Protein AF-A0AAW2MMK0-F1 (afdb_monomer_lite)

Secondary structure (DSSP, 8-state):
---------------------TTS-S-PPPB-SS-HHHHHHHHHHHHHHTT-GGGGTSPPPP--TT---HHHHHHHHHHHHHHHHHHHHHHHTB-HHHHHHHTT-SSGGG-

Structure (mmCIF, N/CA/C/O backbone):
data_AF-A0AAW2MMK0-F1
#
_entry.id   AF-A0AAW2MMK0-F1
#
loop_
_atom_site.group_PDB
_atom_site.id
_atom_site.type_symbol
_atom_site.label_atom_id
_atom_site.label_alt_id
_atom_site.label_comp_id
_atom_site.label_asym_id
_atom_site.label_entity_id
_atom_site.label_seq_id
_atom_site.pdbx_PDB_ins_code
_atom_site.Cartn_x
_atom_site.Cartn_y
_atom_site.Cartn_z
_atom_site.occupancy
_atom_site.B_iso_or_equiv
_atom_site.auth_seq_id
_atom_site.auth_comp_id
_atom_site.auth_asym_id
_atom_site.auth_atom_id
_atom_site.pdbx_PDB_model_num
ATOM 1 N N . MET A 1 1 ? 49.233 22.237 41.581 1.00 35.53 1 MET A N 1
ATOM 2 C CA . MET A 1 1 ? 48.626 20.978 41.103 1.00 35.53 1 MET A CA 1
ATOM 3 C C . MET A 1 1 ? 47.158 21.281 40.838 1.00 35.53 1 MET A C 1
ATOM 5 O O . MET A 1 1 ? 46.382 21.329 41.780 1.00 35.53 1 MET A O 1
ATOM 9 N N . ALA A 1 2 ? 46.830 21.690 39.610 1.00 35.91 2 ALA A N 1
ATOM 10 C CA . ALA A 1 2 ? 45.477 22.093 39.231 1.00 35.91 2 ALA A CA 1
ATOM 11 C C . ALA A 1 2 ? 44.716 20.850 38.758 1.00 35.91 2 ALA A C 1
ATOM 13 O O . ALA A 1 2 ? 45.190 20.136 37.880 1.00 35.91 2 ALA A O 1
ATOM 14 N N . THR A 1 3 ? 43.590 20.562 39.399 1.00 37.41 3 THR A N 1
ATOM 15 C CA . THR A 1 3 ? 42.707 19.438 39.087 1.00 37.41 3 THR A CA 1
ATOM 16 C C . THR A 1 3 ? 41.906 19.741 37.820 1.00 37.41 3 THR A C 1
ATOM 18 O O . THR A 1 3 ? 41.146 20.708 37.789 1.00 37.41 3 THR A O 1
ATOM 21 N N . GLU A 1 4 ? 42.082 18.920 36.787 1.00 38.28 4 GLU A N 1
ATOM 22 C CA . GLU A 1 4 ? 41.311 18.938 35.540 1.00 38.28 4 GLU A CA 1
ATOM 23 C C . GLU A 1 4 ? 39.874 18.467 35.823 1.00 38.28 4 GLU A C 1
ATOM 25 O O . GLU A 1 4 ? 39.638 17.311 36.174 1.00 38.28 4 GLU A O 1
ATOM 30 N N . SER A 1 5 ? 38.904 19.379 35.730 1.00 39.81 5 SER A N 1
ATOM 31 C CA . SER A 1 5 ? 37.480 19.055 35.843 1.00 39.81 5 SER A CA 1
ATOM 32 C C . SER A 1 5 ? 36.970 18.573 34.488 1.00 39.81 5 SER A C 1
ATOM 34 O O . SER A 1 5 ? 36.881 19.352 33.540 1.00 39.81 5 SER A O 1
ATOM 36 N N . ALA A 1 6 ? 36.630 17.288 34.398 1.00 45.81 6 ALA A N 1
ATOM 37 C CA . ALA A 1 6 ? 36.028 16.679 33.220 1.00 45.81 6 ALA A CA 1
ATOM 38 C C . ALA A 1 6 ? 34.663 17.322 32.905 1.00 45.81 6 ALA A C 1
ATOM 40 O O . ALA A 1 6 ? 33.734 17.253 33.707 1.00 45.81 6 ALA A O 1
ATOM 41 N N . ASN A 1 7 ? 34.536 17.934 31.726 1.00 47.97 7 ASN A N 1
ATOM 42 C CA . ASN A 1 7 ? 33.258 18.402 31.189 1.00 47.97 7 ASN A CA 1
ATOM 43 C C . ASN A 1 7 ? 32.450 17.204 30.659 1.00 47.97 7 ASN A C 1
ATOM 45 O O . ASN A 1 7 ? 32.922 16.537 29.734 1.00 47.97 7 ASN A O 1
ATOM 49 N N . PRO A 1 8 ? 31.229 16.928 31.153 1.00 51.19 8 PRO A N 1
ATOM 50 C CA . PRO A 1 8 ? 30.355 15.968 30.501 1.00 51.19 8 PRO A CA 1
ATOM 51 C C . PRO A 1 8 ? 29.721 16.641 29.279 1.00 51.19 8 PRO A C 1
ATOM 53 O O . PRO A 1 8 ? 28.943 17.587 29.402 1.00 51.19 8 PRO A O 1
ATOM 56 N N . VAL A 1 9 ? 30.054 16.166 28.077 1.00 51.78 9 VAL A N 1
ATOM 57 C CA . VAL A 1 9 ? 29.310 16.535 26.867 1.00 51.78 9 VAL A CA 1
ATOM 58 C C . VAL A 1 9 ? 27.936 15.878 26.968 1.00 51.78 9 VAL A C 1
ATOM 60 O O . VAL A 1 9 ? 27.764 14.703 26.654 1.00 51.78 9 VAL A O 1
ATOM 63 N N . THR A 1 10 ? 26.955 16.632 27.455 1.00 44.59 10 THR A N 1
ATOM 64 C CA . THR A 1 10 ? 25.543 16.256 27.417 1.00 44.59 10 THR A CA 1
ATOM 65 C C . THR A 1 10 ? 25.150 16.017 25.962 1.00 44.59 10 THR A C 1
ATOM 67 O O . THR A 1 10 ? 25.119 16.947 25.157 1.00 44.59 10 THR A O 1
ATOM 70 N N . MET A 1 11 ? 24.871 14.762 25.608 1.00 49.91 11 MET A N 1
ATOM 71 C CA . MET A 1 11 ? 24.381 14.394 24.283 1.00 49.91 11 MET A CA 1
ATOM 72 C C . MET A 1 11 ? 22.930 14.875 24.166 1.00 49.91 11 MET A C 1
ATOM 74 O O . MET A 1 11 ? 21.989 14.192 24.565 1.00 49.91 11 MET A O 1
ATOM 78 N N . VAL A 1 12 ? 22.745 16.104 23.686 1.00 50.22 12 VAL A N 1
ATOM 79 C CA . VAL A 1 12 ? 21.416 16.653 23.416 1.00 50.22 12 VAL A CA 1
ATOM 80 C C . VAL A 1 12 ? 20.853 15.892 22.222 1.00 50.22 12 VAL A C 1
ATOM 82 O O . VAL A 1 12 ? 21.344 16.031 21.102 1.00 50.22 12 VAL A O 1
ATOM 85 N N . PHE A 1 13 ? 19.839 15.058 22.455 1.00 52.81 13 PHE A N 1
ATOM 86 C CA . PHE A 1 13 ? 19.111 14.383 21.387 1.00 52.81 13 PHE A CA 1
ATOM 87 C C . PHE A 1 13 ? 18.276 15.436 20.649 1.00 52.81 13 PHE A C 1
ATOM 89 O O . PHE A 1 13 ? 17.132 15.713 21.003 1.00 52.81 13 PHE A O 1
ATOM 96 N N . GLN A 1 14 ? 18.879 16.103 19.665 1.00 44.00 14 GLN A N 1
ATOM 97 C CA . GLN A 1 14 ? 18.143 17.000 18.785 1.00 44.00 14 GLN A CA 1
ATOM 98 C C . GLN A 1 14 ? 17.215 16.155 17.904 1.00 44.00 14 GLN A C 1
ATOM 100 O O . GLN A 1 14 ? 17.707 15.292 17.168 1.00 44.00 14 GLN A O 1
ATOM 105 N N . PRO A 1 15 ? 15.888 16.376 17.937 1.00 48.25 15 PRO A N 1
ATOM 106 C CA . PRO A 1 15 ? 15.002 15.750 16.975 1.00 48.25 15 PRO A CA 1
ATOM 107 C C . PRO A 1 15 ? 15.416 16.235 15.586 1.00 48.25 15 PRO A C 1
ATOM 109 O O . PRO A 1 15 ? 15.440 17.434 15.302 1.00 48.25 15 PRO A O 1
ATOM 112 N N . ARG A 1 16 ? 15.802 15.292 14.723 1.00 54.28 16 ARG A N 1
ATOM 113 C CA . ARG A 1 16 ? 16.132 15.582 13.331 1.00 54.28 16 ARG A CA 1
ATOM 114 C C . ARG A 1 16 ? 14.862 16.113 12.674 1.00 54.28 16 ARG A C 1
ATOM 116 O O . ARG A 1 16 ? 13.937 15.349 12.417 1.00 54.28 16 ARG A O 1
ATOM 123 N N . VAL A 1 17 ? 14.811 17.418 12.424 1.00 53.94 17 VAL A N 1
ATOM 124 C CA . VAL A 1 17 ? 13.762 18.012 11.596 1.00 53.94 17 VAL A CA 1
ATOM 125 C C . VAL A 1 17 ? 13.898 17.375 10.216 1.00 53.94 17 VAL A C 1
ATOM 127 O O . VAL A 1 17 ? 14.911 17.561 9.539 1.00 53.94 17 VAL A O 1
ATOM 130 N N . ALA A 1 18 ? 12.920 16.553 9.833 1.00 58.94 18 ALA A N 1
ATOM 131 C CA . ALA A 1 18 ? 12.840 16.030 8.483 1.00 58.94 18 ALA A CA 1
ATOM 132 C C . ALA A 1 18 ? 12.649 17.231 7.553 1.00 58.94 18 ALA A C 1
ATOM 134 O O . ALA A 1 18 ? 11.619 17.904 7.596 1.00 58.94 18 ALA A O 1
ATOM 135 N N . GLN A 1 19 ? 13.670 17.542 6.755 1.00 54.25 19 GLN A N 1
ATOM 136 C CA . GLN A 1 19 ? 13.497 18.486 5.661 1.00 54.25 19 GLN A CA 1
ATOM 137 C C . GLN A 1 19 ? 12.398 17.942 4.740 1.00 54.25 19 GLN A C 1
ATOM 139 O O . GLN A 1 19 ? 12.362 16.726 4.515 1.00 54.25 19 GLN A O 1
ATOM 144 N N . PRO A 1 20 ? 11.512 18.791 4.193 1.00 46.81 20 PRO A N 1
ATOM 145 C CA . PRO A 1 20 ? 10.569 18.333 3.191 1.00 46.81 20 PRO A CA 1
ATOM 146 C C . PRO A 1 20 ? 11.374 17.756 2.028 1.00 46.81 20 PRO A C 1
ATOM 148 O O . PRO A 1 20 ? 12.133 18.476 1.377 1.00 46.81 20 PRO A O 1
ATOM 151 N N . ILE A 1 21 ? 11.211 16.461 1.755 1.00 54.19 21 ILE A N 1
ATOM 152 C CA . ILE A 1 21 ? 11.695 15.811 0.531 1.00 54.19 21 ILE A CA 1
ATOM 153 C C . ILE A 1 21 ? 10.797 16.301 -0.618 1.00 54.19 21 ILE A C 1
ATOM 155 O O . ILE A 1 21 ? 10.091 15.537 -1.262 1.00 54.19 21 ILE A O 1
ATOM 159 N N . ALA A 1 22 ? 10.753 17.610 -0.847 1.00 43.44 22 ALA A N 1
ATOM 160 C CA . ALA A 1 22 ? 9.875 18.233 -1.829 1.00 43.44 22 ALA A CA 1
ATOM 161 C C . ALA A 1 22 ? 10.365 18.018 -3.277 1.00 43.44 22 ALA A C 1
ATOM 163 O O . ALA A 1 22 ? 9.722 18.479 -4.209 1.00 43.44 22 ALA A O 1
ATOM 164 N N . ALA A 1 23 ? 11.483 17.304 -3.480 1.00 43.09 23 ALA A N 1
ATOM 165 C CA . ALA A 1 23 ? 12.111 17.090 -4.787 1.00 43.09 23 ALA A CA 1
ATOM 166 C C . ALA A 1 23 ? 12.384 15.610 -5.151 1.00 43.09 23 ALA A C 1
ATOM 168 O O . ALA A 1 23 ? 13.032 15.349 -6.159 1.00 43.09 23 ALA A O 1
ATOM 169 N N . LEU A 1 24 ? 11.871 14.635 -4.382 1.00 45.31 24 LEU A N 1
ATOM 170 C CA . LEU A 1 24 ? 11.723 13.234 -4.839 1.00 45.31 24 LEU A CA 1
ATOM 171 C C . LEU A 1 24 ? 10.245 12.920 -5.147 1.00 45.31 24 LEU A C 1
ATOM 173 O O . LEU A 1 24 ? 9.775 11.797 -4.980 1.00 45.31 24 LEU A O 1
ATOM 177 N N . GLY A 1 25 ? 9.477 13.937 -5.535 1.00 44.03 25 GLY A N 1
ATOM 178 C CA . GLY A 1 25 ? 8.209 13.726 -6.223 1.00 44.03 25 GLY A CA 1
ATOM 179 C C . GLY A 1 25 ? 8.508 13.270 -7.660 1.00 44.03 25 GLY A C 1
ATOM 180 O O . GLY A 1 25 ? 9.455 13.745 -8.270 1.00 44.03 25 GLY A O 1
ATOM 181 N N . GLU A 1 26 ? 7.798 12.340 -8.289 1.00 53.72 26 GLU A N 1
ATOM 182 C CA . GLU A 1 26 ? 6.430 11.890 -8.005 1.00 53.72 26 GLU A CA 1
ATOM 183 C C . GLU A 1 26 ? 6.145 10.467 -8.516 1.00 53.72 26 GLU A C 1
ATOM 185 O O . GLU A 1 26 ? 4.990 10.042 -8.575 1.00 53.72 26 GLU A O 1
ATOM 190 N N . ARG A 1 27 ? 7.153 9.695 -8.936 1.00 60.91 27 ARG A N 1
ATOM 191 C CA . ARG A 1 27 ? 6.878 8.362 -9.481 1.00 60.91 27 ARG A CA 1
ATOM 192 C C . ARG A 1 27 ? 8.076 7.441 -9.345 1.00 60.91 27 ARG A C 1
ATOM 194 O O . ARG A 1 27 ? 9.149 7.721 -9.875 1.00 60.91 27 ARG A O 1
ATOM 201 N N . THR A 1 28 ? 7.880 6.318 -8.659 1.00 68.00 28 THR A N 1
ATOM 202 C CA . THR A 1 28 ? 8.721 5.144 -8.885 1.00 68.00 28 THR A CA 1
ATOM 203 C C . THR A 1 28 ? 8.686 4.826 -10.383 1.00 68.00 28 THR A C 1
ATOM 205 O O . THR A 1 28 ? 7.673 5.039 -11.056 1.00 68.00 28 THR A O 1
ATOM 208 N N . GLU A 1 29 ? 9.821 4.392 -10.934 1.00 82.06 29 GLU A N 1
ATOM 209 C CA . GLU A 1 29 ? 9.897 3.950 -12.327 1.00 82.06 29 GLU A CA 1
ATOM 210 C C . GLU A 1 29 ? 8.769 2.950 -12.608 1.00 82.06 29 GLU A C 1
ATOM 212 O O . GLU A 1 29 ? 8.538 2.033 -11.815 1.00 82.06 29 GLU A O 1
ATOM 217 N N . LYS A 1 30 ? 8.046 3.153 -13.713 1.00 91.50 30 LYS A N 1
ATOM 218 C CA . LYS A 1 30 ? 6.941 2.275 -14.091 1.00 91.50 30 LYS A CA 1
ATOM 219 C C . LYS A 1 30 ? 7.482 0.876 -14.398 1.00 91.50 30 LYS A C 1
ATOM 221 O O . LYS A 1 30 ? 8.402 0.718 -15.194 1.00 91.50 30 LYS A O 1
ATOM 226 N N . PHE A 1 31 ? 6.895 -0.138 -13.779 1.00 94.06 31 PHE A N 1
ATOM 227 C CA . PHE A 1 31 ? 7.198 -1.538 -14.018 1.00 94.06 31 PHE A CA 1
ATOM 228 C C . PHE A 1 31 ? 6.395 -2.055 -15.198 1.00 94.06 31 PHE A C 1
ATOM 230 O O . PHE A 1 31 ? 5.166 -2.010 -15.195 1.00 94.06 31 PHE A O 1
ATOM 237 N N . PHE A 1 32 ? 7.102 -2.583 -16.192 1.00 93.62 32 PHE A N 1
ATOM 238 C CA . PHE A 1 32 ? 6.510 -3.153 -17.403 1.00 93.62 32 PHE A CA 1
ATOM 239 C C . PHE A 1 32 ? 6.619 -4.685 -17.459 1.00 93.62 32 PHE A C 1
ATOM 241 O O . PHE A 1 32 ? 6.344 -5.270 -18.500 1.00 93.62 32 PHE A O 1
ATOM 248 N N . GLY A 1 33 ? 7.013 -5.342 -16.361 1.00 91.00 33 GLY A N 1
ATOM 249 C CA . GLY A 1 33 ? 7.179 -6.801 -16.289 1.00 91.00 33 GLY A CA 1
ATOM 250 C C . GLY A 1 33 ? 8.632 -7.288 -16.314 1.00 91.00 33 GLY A C 1
ATOM 251 O O . GLY A 1 33 ? 8.887 -8.451 -16.022 1.00 91.00 33 GLY A O 1
ATOM 252 N N . ASN A 1 34 ? 9.593 -6.402 -16.588 1.00 92.00 34 ASN A N 1
ATOM 253 C CA . ASN A 1 34 ? 11.023 -6.724 -16.648 1.00 92.00 34 ASN A CA 1
ATOM 254 C C . ASN A 1 34 ? 11.775 -6.162 -15.434 1.00 92.00 34 ASN A C 1
ATOM 256 O O . ASN A 1 34 ? 11.341 -5.186 -14.828 1.00 92.00 34 ASN A O 1
ATOM 260 N N . ASP A 1 35 ? 12.917 -6.765 -15.088 1.00 92.19 35 ASP A N 1
ATOM 261 C CA . ASP A 1 35 ? 13.788 -6.314 -13.989 1.00 92.19 35 ASP A CA 1
ATOM 262 C C . ASP A 1 35 ? 13.101 -6.233 -12.613 1.00 92.19 35 ASP A C 1
ATOM 264 O O . ASP A 1 35 ? 13.422 -5.375 -11.785 1.00 92.19 35 ASP A O 1
ATOM 268 N N . PHE A 1 36 ? 12.187 -7.172 -12.331 1.00 91.75 36 PHE A N 1
ATOM 269 C CA . PHE A 1 36 ? 11.387 -7.200 -11.100 1.00 91.75 36 PHE A CA 1
ATOM 270 C C . PHE A 1 36 ? 12.219 -6.988 -9.832 1.00 91.75 36 PHE A C 1
ATOM 272 O O . PHE A 1 36 ? 11.863 -6.161 -9.002 1.00 91.75 36 PHE A O 1
ATOM 279 N N . LYS A 1 37 ? 13.372 -7.659 -9.699 1.00 94.44 37 LYS A N 1
ATOM 280 C CA . LYS A 1 37 ? 14.241 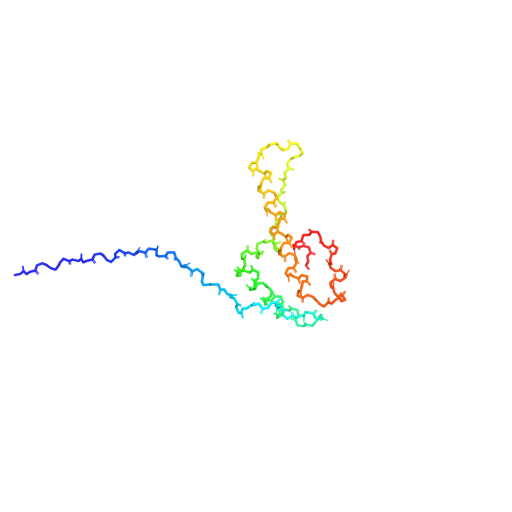-7.520 -8.518 1.00 94.44 37 LYS A CA 1
ATOM 281 C C . LYS A 1 37 ? 14.690 -6.073 -8.292 1.00 94.44 37 LYS A C 1
ATOM 283 O O . LYS A 1 37 ? 14.667 -5.596 -7.161 1.00 94.44 37 LYS A O 1
ATOM 288 N N . ARG A 1 38 ? 15.083 -5.371 -9.359 1.00 94.00 38 ARG A N 1
ATOM 289 C CA . ARG A 1 38 ? 15.527 -3.973 -9.284 1.00 94.00 38 ARG A CA 1
ATOM 290 C C . ARG A 1 38 ? 14.350 -3.052 -8.981 1.00 94.00 38 ARG A C 1
ATOM 292 O O . ARG A 1 38 ? 14.481 -2.174 -8.132 1.00 94.00 38 ARG A O 1
ATOM 299 N N . TRP A 1 39 ? 13.221 -3.247 -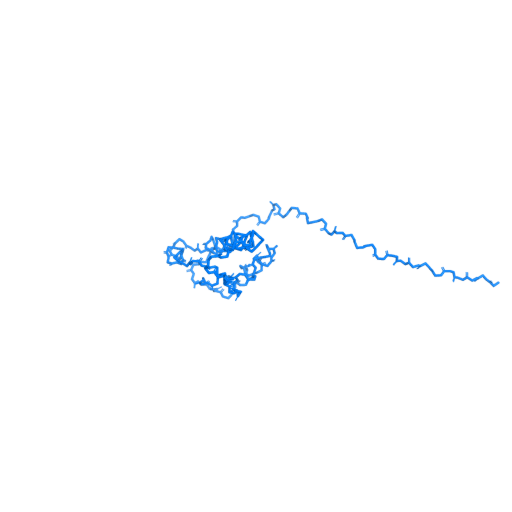9.659 1.00 94.31 39 TRP A N 1
ATOM 300 C CA . TRP A 1 39 ? 12.023 -2.447 -9.416 1.00 94.31 39 TRP A CA 1
ATOM 301 C C . TRP A 1 39 ? 11.506 -2.624 -7.984 1.00 94.31 39 TRP A C 1
ATOM 303 O O . TRP A 1 39 ? 11.338 -1.642 -7.264 1.00 94.31 39 TRP A O 1
ATOM 313 N N . HIS A 1 40 ? 11.372 -3.869 -7.530 1.00 93.12 40 HIS A N 1
ATOM 314 C CA . HIS A 1 40 ? 10.943 -4.215 -6.180 1.00 93.12 40 HIS A CA 1
ATOM 315 C C . HIS A 1 40 ? 11.852 -3.585 -5.116 1.00 93.12 40 HIS A C 1
ATOM 317 O O . HIS A 1 40 ? 11.355 -2.981 -4.173 1.00 93.12 40 HIS A O 1
ATOM 323 N N . GLN A 1 41 ? 13.179 -3.633 -5.287 1.00 94.56 41 GLN A N 1
ATOM 324 C CA . GLN A 1 41 ? 14.116 -2.971 -4.368 1.00 94.56 41 GLN A CA 1
ATOM 325 C C . GLN A 1 41 ? 13.908 -1.451 -4.295 1.00 94.56 41 GLN A C 1
ATOM 327 O O . GLN A 1 41 ? 13.942 -0.885 -3.203 1.00 94.56 41 GLN A O 1
ATOM 332 N N . LYS A 1 42 ? 13.669 -0.784 -5.434 1.00 93.06 42 LYS A N 1
ATOM 333 C CA . LYS A 1 42 ? 13.381 0.660 -5.466 1.00 93.06 42 LYS A CA 1
ATOM 334 C C . LYS A 1 42 ? 12.063 0.988 -4.760 1.00 93.06 42 LYS A C 1
ATOM 336 O O . LYS A 1 42 ? 12.019 1.935 -3.978 1.00 93.06 42 LYS A O 1
ATOM 341 N N . VAL A 1 43 ? 11.011 0.205 -5.010 1.00 93.56 43 VAL A N 1
ATOM 342 C CA . VAL A 1 43 ? 9.703 0.375 -4.357 1.00 93.56 43 VAL A CA 1
ATOM 343 C C . VAL A 1 43 ? 9.809 0.127 -2.854 1.00 93.56 43 VAL A C 1
ATOM 345 O O . VAL A 1 43 ? 9.339 0.951 -2.077 1.00 93.56 43 VAL A O 1
ATOM 348 N N . LEU A 1 44 ? 10.488 -0.939 -2.428 1.00 94.31 44 LEU A N 1
ATOM 349 C CA . LEU A 1 44 ? 10.700 -1.246 -1.013 1.00 94.31 44 LEU A CA 1
ATOM 350 C C . LEU A 1 44 ? 11.469 -0.131 -0.295 1.00 94.31 44 LEU A C 1
ATOM 352 O O . LEU A 1 44 ? 11.077 0.286 0.796 1.00 94.31 44 LEU A O 1
ATOM 356 N N . PHE A 1 45 ? 12.540 0.383 -0.907 1.00 93.31 45 PHE A N 1
ATOM 357 C CA . PHE A 1 45 ? 13.284 1.518 -0.363 1.00 93.31 45 PHE A CA 1
ATOM 358 C C . PHE A 1 45 ? 12.376 2.743 -0.204 1.00 93.31 45 PHE A C 1
ATOM 360 O O . PHE A 1 45 ? 12.322 3.335 0.872 1.00 93.31 45 PHE A O 1
ATOM 367 N N . TYR A 1 46 ? 11.597 3.073 -1.237 1.00 92.94 46 TYR A N 1
ATOM 368 C CA . TYR A 1 46 ? 10.659 4.191 -1.200 1.00 92.94 46 TYR A CA 1
ATOM 369 C C . TYR A 1 46 ? 9.599 4.030 -0.096 1.00 92.94 46 TYR A C 1
ATOM 371 O O . TYR A 1 46 ? 9.440 4.919 0.739 1.00 92.94 46 TYR A O 1
ATOM 379 N N . LEU A 1 47 ? 8.948 2.868 0.001 1.00 94.50 47 LEU A N 1
ATOM 380 C CA . LEU A 1 47 ? 7.974 2.577 1.060 1.00 94.50 47 LEU A CA 1
ATOM 381 C C . LEU A 1 47 ? 8.598 2.619 2.460 1.00 94.50 47 LEU A C 1
ATOM 383 O O . LEU A 1 47 ? 7.940 3.046 3.407 1.00 94.50 47 LEU A O 1
ATOM 387 N N . THR A 1 48 ? 9.867 2.229 2.600 1.00 94.94 48 THR A N 1
ATOM 388 C CA . THR A 1 48 ? 10.603 2.335 3.870 1.00 94.94 48 THR A CA 1
ATOM 389 C C . THR A 1 48 ? 10.778 3.797 4.279 1.00 94.94 48 THR A C 1
ATOM 391 O O . THR A 1 48 ? 10.514 4.134 5.430 1.00 94.94 48 THR A O 1
ATOM 394 N N . THR A 1 49 ? 11.134 4.690 3.344 1.00 94.31 49 THR A N 1
ATOM 395 C CA . THR A 1 49 ? 11.238 6.136 3.642 1.00 94.31 49 THR A CA 1
ATOM 396 C C . THR A 1 49 ? 9.904 6.765 4.052 1.00 94.31 49 THR A C 1
ATOM 398 O O . THR A 1 49 ? 9.893 7.754 4.779 1.00 94.31 49 THR A O 1
ATOM 401 N N . LEU A 1 50 ? 8.787 6.163 3.635 1.00 92.69 50 LEU A N 1
ATOM 402 C CA . LEU A 1 50 ? 7.428 6.578 3.981 1.00 92.69 50 LEU A CA 1
ATOM 403 C C . LEU A 1 50 ? 6.861 5.868 5.220 1.00 92.69 50 LEU A C 1
ATOM 405 O O . LEU A 1 50 ? 5.714 6.121 5.581 1.00 92.69 50 LEU A O 1
ATOM 409 N N . ASN A 1 51 ? 7.633 4.982 5.859 1.00 95.25 51 ASN A N 1
ATOM 410 C CA . ASN A 1 51 ? 7.194 4.134 6.972 1.00 95.25 51 ASN A CA 1
ATOM 411 C C . ASN A 1 51 ? 5.997 3.211 6.637 1.00 95.25 51 ASN A C 1
ATOM 413 O O . ASN A 1 51 ? 5.170 2.891 7.490 1.00 95.25 51 ASN A O 1
ATOM 417 N N . LEU A 1 52 ? 5.907 2.774 5.378 1.00 96.06 52 LEU A N 1
ATOM 418 C CA . LEU A 1 52 ? 4.833 1.922 4.855 1.00 96.06 52 LEU A CA 1
ATOM 419 C C . LEU A 1 52 ? 5.287 0.488 4.541 1.00 96.06 52 LEU A C 1
ATOM 421 O O . LEU A 1 52 ? 4.453 -0.369 4.265 1.00 96.06 52 LEU A O 1
ATOM 425 N N . ALA A 1 53 ? 6.590 0.193 4.607 1.00 95.94 53 ALA A N 1
ATOM 426 C CA . ALA A 1 53 ? 7.129 -1.125 4.247 1.00 95.94 53 ALA A CA 1
ATOM 427 C C . ALA A 1 53 ? 6.518 -2.286 5.054 1.00 95.94 53 ALA A C 1
ATOM 429 O O . ALA A 1 53 ? 6.380 -3.388 4.533 1.00 95.94 53 ALA A O 1
ATOM 430 N N . ARG A 1 54 ? 6.093 -2.035 6.298 1.00 95.56 54 ARG A N 1
ATOM 431 C CA . ARG A 1 54 ? 5.486 -3.049 7.171 1.00 95.56 54 ARG A CA 1
ATOM 432 C C . ARG A 1 54 ? 4.196 -3.661 6.611 1.00 95.56 54 ARG A C 1
ATOM 434 O O . ARG A 1 54 ? 3.944 -4.843 6.819 1.00 95.56 54 ARG A O 1
ATOM 441 N N . PHE A 1 55 ? 3.435 -2.903 5.819 1.00 96.06 55 PHE A N 1
ATOM 442 C CA . PHE A 1 55 ? 2.187 -3.367 5.198 1.00 96.06 55 PHE A CA 1
ATOM 443 C C . PHE A 1 55 ? 2.406 -4.402 4.085 1.00 96.06 55 PHE A C 1
ATOM 445 O O . PHE A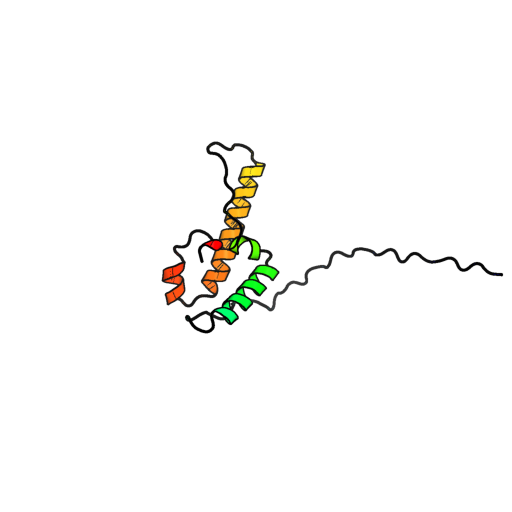 1 55 ? 1.456 -5.035 3.641 1.00 96.06 55 PHE A O 1
ATOM 452 N N . LEU A 1 56 ? 3.653 -4.606 3.643 1.00 95.12 56 LEU A N 1
ATOM 453 C CA . LEU A 1 56 ? 4.000 -5.675 2.705 1.00 95.12 56 LEU A CA 1
ATOM 454 C C . LEU A 1 56 ? 4.071 -7.053 3.378 1.00 95.12 56 LEU A C 1
ATOM 456 O O . LEU A 1 56 ? 4.089 -8.065 2.686 1.00 95.12 56 LEU A O 1
ATOM 460 N N . SER A 1 57 ? 4.159 -7.105 4.709 1.00 93.56 57 SER A N 1
ATOM 461 C CA . SER A 1 57 ? 4.369 -8.350 5.460 1.00 93.56 57 SER A CA 1
ATOM 462 C C . SER A 1 57 ? 3.375 -8.561 6.596 1.00 93.56 57 SER A C 1
ATOM 464 O O . SER A 1 57 ? 3.007 -9.701 6.874 1.00 93.56 57 SER A O 1
ATOM 466 N N . GLU A 1 58 ? 2.948 -7.489 7.263 1.00 93.50 58 GLU A N 1
ATOM 467 C CA . GLU A 1 58 ? 2.028 -7.575 8.395 1.00 93.50 58 GLU A CA 1
ATOM 468 C C . GLU A 1 58 ? 0.623 -8.014 7.952 1.00 93.50 58 GLU A C 1
ATOM 470 O O . GLU A 1 58 ? 0.162 -7.719 6.848 1.00 93.50 58 GLU A O 1
ATOM 475 N N . GLU A 1 59 ? -0.060 -8.753 8.825 1.00 87.62 59 GLU A N 1
ATOM 476 C CA . GLU A 1 59 ? -1.443 -9.167 8.597 1.00 87.62 59 GLU A CA 1
ATOM 477 C C . GLU A 1 59 ? -2.408 -8.020 8.904 1.00 87.62 59 GLU A C 1
ATOM 479 O O . GLU A 1 59 ? -2.123 -7.165 9.744 1.00 87.62 59 GLU A O 1
ATOM 484 N N . VAL A 1 60 ? -3.584 -8.037 8.271 1.00 87.88 60 VAL A N 1
ATOM 485 C CA . VAL A 1 60 ? -4.672 -7.130 8.654 1.00 87.88 60 VAL A C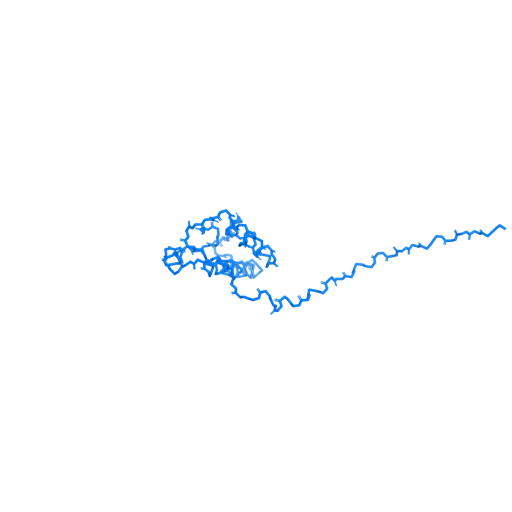A 1
ATOM 486 C C . VAL A 1 60 ? -5.047 -7.420 10.112 1.00 87.88 60 VAL A C 1
ATOM 488 O O . VAL A 1 60 ? -5.298 -8.584 10.439 1.00 87.88 60 VAL A O 1
ATOM 491 N N . PRO A 1 61 ? -5.100 -6.408 10.996 1.00 87.12 61 PRO A N 1
ATOM 492 C CA . PRO A 1 61 ? -5.453 -6.638 12.383 1.00 87.12 61 PRO A CA 1
ATOM 493 C C . PRO A 1 61 ? -6.869 -7.212 12.475 1.00 87.12 61 PRO A C 1
ATOM 495 O O . PRO A 1 61 ? -7.807 -6.716 11.849 1.00 87.12 61 PRO A O 1
ATOM 498 N N . ILE A 1 62 ? -7.018 -8.279 13.255 1.00 83.75 62 ILE A N 1
ATOM 499 C CA . ILE A 1 62 ? -8.309 -8.929 13.475 1.00 83.75 62 ILE A CA 1
ATOM 500 C C . ILE A 1 62 ? -9.009 -8.205 14.619 1.00 83.75 62 ILE A C 1
ATOM 502 O O . ILE A 1 62 ? -8.464 -8.087 15.717 1.00 83.75 62 ILE A O 1
ATOM 506 N N . VAL A 1 63 ? -10.235 -7.756 14.371 1.00 80.50 63 VAL A N 1
ATOM 507 C CA . VAL A 1 63 ? -11.105 -7.178 15.394 1.00 80.50 63 VAL A CA 1
ATOM 508 C C . VAL A 1 63 ? -12.358 -8.030 15.513 1.00 80.50 63 VAL A C 1
ATOM 510 O O . VAL A 1 63 ? -12.937 -8.435 14.508 1.00 80.50 63 VAL A O 1
ATOM 513 N N . SER A 1 64 ? -12.753 -8.339 16.748 1.00 82.19 64 SER A N 1
ATOM 514 C CA . SER A 1 64 ? -13.950 -9.129 17.031 1.00 82.19 64 SER A CA 1
ATOM 515 C C . SER A 1 64 ? -15.214 -8.415 16.555 1.00 82.19 64 SER A C 1
ATOM 517 O O . SER A 1 64 ? -15.348 -7.198 16.721 1.00 82.19 64 SER A O 1
ATOM 519 N N . GLU A 1 65 ? -16.171 -9.175 16.018 1.00 77.06 65 GLU A N 1
ATOM 520 C CA . GLU A 1 65 ? -17.503 -8.648 15.715 1.00 77.06 65 GLU A CA 1
ATOM 521 C C . GLU A 1 65 ? -18.118 -8.024 16.974 1.00 77.06 65 GLU A C 1
ATOM 523 O O . GLU A 1 65 ? -18.140 -8.629 18.045 1.00 77.06 65 GLU A O 1
ATOM 528 N N . GLY A 1 66 ? -18.582 -6.780 16.850 1.00 78.75 66 GLY A N 1
ATOM 529 C CA . GLY A 1 66 ? -19.134 -6.024 17.973 1.00 78.75 66 GLY A CA 1
ATOM 530 C C . GLY A 1 66 ? -18.113 -5.256 18.816 1.00 78.75 66 GLY A C 1
ATOM 531 O O . GLY A 1 66 ? -18.497 -4.732 19.854 1.00 78.75 66 GLY A O 1
ATOM 532 N N . GLU A 1 67 ? -16.849 -5.130 18.394 1.00 82.94 67 GLU A N 1
ATOM 533 C CA . GLU A 1 67 ? -15.870 -4.289 19.099 1.00 82.94 67 GLU A CA 1
ATOM 534 C C . GLU A 1 67 ? -16.367 -2.839 19.224 1.00 82.94 67 GLU A C 1
ATOM 536 O O . GLU A 1 67 ? -16.618 -2.167 18.220 1.00 82.94 67 GLU A O 1
ATOM 541 N N . THR A 1 68 ? -16.517 -2.344 20.452 1.00 88.31 68 THR A N 1
ATOM 542 C CA . THR A 1 68 ? -17.011 -0.990 20.757 1.00 88.31 68 THR A CA 1
ATOM 543 C C . THR A 1 68 ? -15.925 -0.050 21.255 1.00 88.31 68 THR A C 1
ATOM 545 O O . THR A 1 68 ? -16.195 1.143 21.371 1.00 88.31 68 THR A O 1
ATOM 548 N N . ASP A 1 69 ? -14.723 -0.551 21.553 1.00 92.44 69 ASP A N 1
ATOM 549 C CA . ASP A 1 69 ? -13.609 0.269 22.020 1.00 92.44 69 ASP A CA 1
ATOM 550 C C . ASP A 1 69 ? -13.226 1.318 20.955 1.00 92.44 69 ASP A C 1
ATOM 552 O O . ASP A 1 69 ? -12.761 0.959 19.861 1.00 92.44 69 ASP A O 1
ATOM 556 N N . PRO A 1 70 ? -13.393 2.622 21.253 1.00 90.94 70 PRO A N 1
ATOM 557 C CA . PRO A 1 70 ? -13.063 3.692 20.321 1.00 90.94 70 PRO A CA 1
ATOM 558 C C . PRO A 1 70 ? -11.596 3.674 19.882 1.00 90.94 70 PRO A C 1
ATOM 560 O O . PRO A 1 70 ? -11.300 4.009 18.736 1.00 90.94 70 PRO A O 1
ATOM 563 N N . GLN A 1 71 ? -10.676 3.263 20.760 1.00 91.31 71 GLN A N 1
ATOM 564 C CA . GLN A 1 71 ? -9.248 3.240 20.453 1.00 91.31 71 GLN A CA 1
ATOM 565 C C . GLN A 1 71 ? -8.918 2.146 19.437 1.00 91.31 71 GLN A C 1
ATOM 567 O O . GLN A 1 71 ? -8.161 2.384 18.495 1.00 91.31 71 GLN A O 1
ATOM 572 N N . LYS A 1 72 ? -9.511 0.958 19.588 1.00 90.12 72 LYS A N 1
ATOM 573 C CA . LYS A 1 72 ? -9.327 -0.140 18.629 1.00 90.12 72 LYS A CA 1
ATOM 574 C C . LYS A 1 72 ? -9.932 0.186 17.268 1.00 90.12 72 LYS A C 1
ATOM 576 O O . LYS A 1 72 ? -9.302 -0.091 16.253 1.00 90.12 72 LYS A O 1
ATOM 581 N N . ARG A 1 73 ? -11.107 0.824 17.234 1.00 89.06 73 ARG A N 1
ATOM 582 C CA . ARG A 1 73 ? -11.714 1.298 15.977 1.00 89.06 73 ARG A CA 1
ATOM 583 C C . ARG A 1 73 ? -10.831 2.328 15.275 1.00 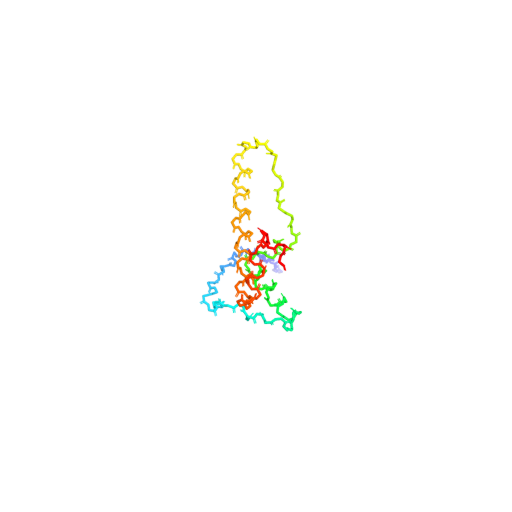89.06 73 ARG A C 1
ATOM 585 O O . ARG A 1 73 ? -10.514 2.147 14.107 1.00 89.06 73 ARG A O 1
ATOM 592 N N . ALA A 1 74 ? -10.344 3.331 16.005 1.00 91.56 74 ALA A N 1
ATOM 593 C CA . ALA A 1 74 ? -9.433 4.329 15.450 1.00 91.56 74 ALA A CA 1
ATOM 594 C C . ALA A 1 74 ? -8.130 3.704 14.918 1.00 91.56 74 ALA A C 1
ATOM 596 O O . ALA A 1 74 ? -7.630 4.112 13.871 1.00 91.56 74 ALA A O 1
ATOM 597 N N . ALA A 1 75 ? -7.591 2.692 15.606 1.00 91.19 75 ALA A N 1
ATOM 598 C CA . ALA A 1 75 ? -6.423 1.953 15.135 1.00 91.19 75 ALA A CA 1
ATOM 599 C C . ALA A 1 75 ? -6.704 1.176 13.835 1.00 91.19 75 ALA A C 1
ATOM 601 O O . ALA A 1 75 ? -5.841 1.146 12.959 1.00 91.19 75 ALA A O 1
ATOM 602 N N . MET A 1 76 ? -7.900 0.596 13.679 1.00 90.75 76 MET A N 1
ATOM 603 C CA . MET A 1 76 ? -8.323 -0.066 12.438 1.00 90.75 76 MET A CA 1
ATOM 604 C C . MET A 1 76 ? -8.501 0.904 11.278 1.00 90.75 76 MET A C 1
ATOM 606 O O . MET A 1 76 ? -8.040 0.623 10.173 1.00 90.75 76 MET A O 1
ATOM 610 N N . ASP A 1 77 ? -9.126 2.051 11.524 1.00 91.75 77 ASP A N 1
ATOM 611 C CA . ASP A 1 77 ? -9.314 3.073 10.496 1.00 91.75 77 ASP A CA 1
ATOM 612 C C . ASP A 1 77 ? -7.960 3.627 10.037 1.00 91.75 77 ASP A C 1
ATOM 614 O O . ASP A 1 77 ? -7.698 3.743 8.836 1.00 91.75 77 ASP A O 1
ATOM 618 N N . ALA A 1 78 ? -7.055 3.892 10.987 1.00 93.88 78 ALA A N 1
ATOM 619 C CA . ALA A 1 78 ? -5.686 4.292 10.689 1.00 93.88 78 ALA A CA 1
ATOM 620 C C . ALA A 1 78 ? -4.947 3.204 9.899 1.00 93.88 78 ALA A C 1
ATOM 622 O O . ALA A 1 78 ? -4.307 3.510 8.896 1.00 93.88 78 ALA A O 1
ATOM 623 N N . TRP A 1 79 ? -5.068 1.934 10.296 1.00 95.06 79 TRP A N 1
ATOM 624 C CA . TRP A 1 79 ? -4.494 0.818 9.549 1.00 95.06 79 TRP A CA 1
ATOM 625 C C . TRP A 1 79 ? -4.986 0.792 8.101 1.00 95.06 79 TRP A C 1
ATOM 627 O O . TRP A 1 79 ? -4.171 0.757 7.182 1.00 95.06 79 TRP A O 1
ATOM 637 N N . GLY A 1 80 ? -6.305 0.838 7.893 1.00 95.06 80 GLY A N 1
ATOM 638 C CA . GLY A 1 80 ? -6.909 0.795 6.564 1.00 95.06 80 GLY A CA 1
ATOM 639 C C . GLY A 1 80 ? -6.473 1.968 5.687 1.00 95.06 80 GLY A C 1
ATOM 640 O O . GLY A 1 80 ? -6.179 1.782 4.507 1.00 95.06 80 GLY A O 1
ATOM 641 N N . HIS A 1 81 ? -6.360 3.164 6.265 1.00 96.06 81 HIS A N 1
ATOM 642 C CA . HIS A 1 81 ? -5.856 4.341 5.561 1.00 96.06 81 HIS A CA 1
ATOM 643 C C . HIS A 1 81 ? -4.391 4.183 5.120 1.00 96.06 81 HIS A C 1
ATOM 645 O O . HIS A 1 81 ? -4.050 4.471 3.970 1.00 96.06 81 HIS A O 1
ATOM 651 N N . GLU A 1 82 ? -3.517 3.712 6.012 1.00 96.25 82 GLU A N 1
ATOM 652 C CA . GLU A 1 82 ? -2.097 3.514 5.707 1.00 96.25 82 GLU A CA 1
ATOM 653 C C . GLU A 1 82 ? -1.868 2.357 4.716 1.00 96.25 82 GLU A C 1
ATOM 655 O O . GLU A 1 82 ? -1.060 2.502 3.794 1.00 96.25 82 GLU A O 1
ATOM 660 N N . ASP A 1 83 ? -2.608 1.248 4.842 1.00 96.88 83 ASP A N 1
ATOM 661 C CA . ASP A 1 83 ? -2.571 0.125 3.894 1.00 96.88 83 ASP A CA 1
ATOM 662 C C . ASP A 1 83 ? -3.043 0.564 2.503 1.00 96.88 83 ASP A C 1
ATOM 664 O O . ASP A 1 83 ? -2.351 0.330 1.509 1.00 96.88 83 ASP A O 1
ATOM 668 N N . PHE A 1 84 ? -4.153 1.311 2.426 1.00 95.94 84 PHE A N 1
ATOM 669 C CA . PHE A 1 84 ? -4.611 1.920 1.179 1.00 95.94 84 PHE A CA 1
ATOM 670 C C . PHE A 1 84 ? -3.522 2.802 0.564 1.00 95.94 84 PHE A C 1
ATOM 672 O O . PHE A 1 84 ? -3.273 2.722 -0.643 1.00 95.94 84 PHE A O 1
ATOM 679 N N . ARG A 1 85 ? -2.842 3.625 1.371 1.00 95.19 85 ARG A N 1
ATOM 680 C CA . ARG A 1 85 ? -1.764 4.491 0.882 1.00 95.19 85 ARG A CA 1
ATOM 681 C C . ARG A 1 85 ? -0.579 3.672 0.358 1.00 95.19 85 ARG A C 1
ATOM 683 O O . ARG A 1 85 ? -0.098 3.957 -0.737 1.00 95.19 85 ARG A O 1
ATOM 690 N N . CYS A 1 86 ? -0.157 2.629 1.075 1.00 96.19 86 CYS A N 1
ATOM 691 C CA . CYS A 1 86 ? 0.898 1.704 0.644 1.00 96.19 86 CYS A CA 1
ATOM 692 C C . CYS A 1 86 ? 0.549 1.027 -0.690 1.00 96.19 86 CYS A C 1
ATOM 694 O O . CYS A 1 86 ? 1.314 1.109 -1.655 1.00 96.19 86 CYS A O 1
ATOM 696 N N . ARG A 1 87 ? -0.656 0.456 -0.777 1.00 96.00 87 ARG A N 1
ATOM 697 C CA . ARG A 1 87 ? -1.188 -0.199 -1.975 1.00 96.00 87 ARG A CA 1
ATOM 698 C C . ARG A 1 87 ? -1.160 0.732 -3.187 1.00 96.00 87 ARG A C 1
ATOM 700 O O . ARG A 1 87 ? -0.690 0.345 -4.253 1.00 96.00 87 ARG A O 1
ATOM 707 N N . ASN A 1 88 ? -1.595 1.981 -3.023 1.00 95.12 88 ASN A N 1
ATOM 708 C CA . ASN A 1 88 ? -1.591 2.961 -4.111 1.00 95.12 88 ASN A CA 1
ATOM 709 C C . ASN A 1 88 ? -0.183 3.329 -4.586 1.00 95.12 88 ASN A C 1
ATOM 711 O O . ASN A 1 88 ? 0.006 3.534 -5.781 1.00 95.12 88 ASN A O 1
ATOM 715 N N . TYR A 1 89 ? 0.818 3.381 -3.705 1.00 94.31 89 TYR A N 1
ATOM 716 C CA . TYR A 1 89 ? 2.197 3.620 -4.139 1.00 94.31 89 TYR A CA 1
ATOM 717 C C . TYR A 1 89 ? 2.743 2.484 -5.006 1.00 94.31 89 TYR A C 1
ATOM 719 O O . TYR A 1 89 ? 3.394 2.753 -6.017 1.00 94.31 89 TYR A O 1
ATOM 727 N N . ILE A 1 90 ? 2.448 1.233 -4.645 1.00 95.06 90 ILE A N 1
ATOM 728 C CA . ILE A 1 90 ? 2.846 0.058 -5.432 1.00 95.06 90 ILE A CA 1
ATOM 729 C C . ILE A 1 90 ? 2.131 0.082 -6.785 1.00 95.06 90 ILE A C 1
ATOM 731 O O . ILE A 1 90 ? 2.789 0.034 -7.823 1.00 95.06 90 ILE A O 1
ATOM 735 N N . LEU A 1 91 ? 0.802 0.243 -6.779 1.00 95.25 91 LEU A N 1
ATOM 736 C CA . LEU A 1 91 ? -0.022 0.292 -7.989 1.00 95.25 91 LEU A CA 1
ATOM 737 C C . LEU A 1 91 ? 0.392 1.437 -8.926 1.00 95.25 91 LEU A C 1
ATOM 739 O O . LEU A 1 91 ? 0.510 1.240 -10.133 1.00 95.25 91 LEU A O 1
ATOM 743 N N . ASN A 1 92 ? 0.701 2.619 -8.391 1.00 92.88 92 ASN A N 1
ATOM 744 C CA . ASN A 1 92 ? 1.199 3.742 -9.187 1.00 92.88 92 ASN A CA 1
ATOM 745 C C . ASN A 1 92 ? 2.571 3.470 -9.818 1.00 92.88 92 ASN A C 1
ATOM 747 O O . ASN A 1 92 ? 2.906 4.106 -10.820 1.00 92.88 92 ASN A O 1
ATOM 751 N N . GLY A 1 93 ? 3.332 2.512 -9.290 1.00 92.38 93 GLY A N 1
ATOM 752 C CA . GLY A 1 93 ? 4.566 2.014 -9.886 1.00 92.38 93 GLY A CA 1
ATOM 753 C C . GLY A 1 93 ? 4.358 0.993 -11.008 1.00 92.38 93 GLY A C 1
ATOM 754 O O . GLY A 1 93 ? 5.335 0.640 -11.654 1.00 92.38 93 GLY A O 1
ATOM 755 N N . LEU A 1 94 ? 3.136 0.526 -11.281 1.00 95.12 94 LEU A N 1
ATOM 756 C CA . LEU A 1 94 ? 2.838 -0.451 -12.338 1.00 95.12 94 LEU A CA 1
ATOM 757 C C . LEU A 1 94 ? 2.462 0.225 -13.662 1.00 95.12 94 LEU A C 1
ATOM 759 O O . LEU A 1 94 ? 1.883 1.316 -13.668 1.00 95.12 94 LEU A O 1
ATOM 763 N N . SER A 1 95 ? 2.755 -0.426 -14.791 1.00 95.06 95 SER A N 1
ATOM 764 C CA . SER A 1 95 ? 2.162 -0.074 -16.089 1.00 95.06 95 SER A CA 1
ATOM 765 C C . SER A 1 95 ? 0.640 -0.232 -16.058 1.00 95.06 95 SER A C 1
ATOM 767 O O . SER A 1 95 ? 0.117 -1.004 -15.258 1.00 95.06 95 SER A O 1
ATOM 769 N N . ASP A 1 96 ? -0.076 0.455 -16.946 1.00 95.38 96 ASP A N 1
ATOM 770 C CA . ASP A 1 96 ? -1.547 0.441 -16.948 1.00 95.38 96 ASP A CA 1
ATOM 771 C C . ASP A 1 96 ? -2.115 -0.976 -17.141 1.00 95.38 96 ASP A C 1
ATOM 773 O O . ASP A 1 96 ? -3.081 -1.364 -16.483 1.00 95.38 96 ASP A O 1
ATOM 777 N N . THR A 1 97 ? -1.465 -1.794 -17.975 1.00 96.00 97 THR A N 1
ATOM 778 C CA . THR A 1 97 ? -1.829 -3.205 -18.167 1.00 96.00 97 THR A CA 1
ATOM 779 C C . THR A 1 97 ? -1.736 -3.995 -16.864 1.00 96.00 97 THR A C 1
ATOM 781 O O . THR A 1 97 ? -2.661 -4.729 -16.528 1.00 96.00 97 THR A O 1
ATOM 784 N N . LEU A 1 98 ? -0.641 -3.839 -16.113 1.00 95.50 98 LEU A N 1
ATOM 785 C CA . LEU A 1 98 ? -0.453 -4.539 -14.842 1.00 95.50 98 LEU A CA 1
ATOM 786 C C . LEU A 1 98 ? -1.366 -3.963 -13.755 1.00 95.50 98 LEU A C 1
ATOM 788 O O . LEU A 1 98 ? -1.970 -4.720 -13.003 1.00 95.50 98 LEU A O 1
ATOM 792 N N . TYR A 1 99 ? -1.537 -2.642 -13.709 1.00 95.88 99 TYR A N 1
ATOM 793 C CA . TYR A 1 99 ? -2.462 -1.979 -12.794 1.00 95.88 99 TYR A CA 1
ATOM 794 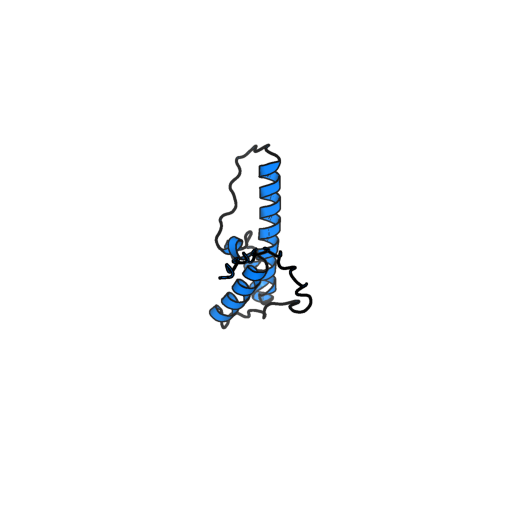C C . TYR A 1 99 ? -3.869 -2.575 -12.894 1.00 95.88 99 TYR A C 1
ATOM 796 O O . TYR A 1 99 ? -4.457 -2.923 -11.876 1.00 95.88 99 TYR A O 1
ATOM 804 N N . ASN A 1 100 ? -4.390 -2.753 -14.111 1.00 95.31 100 ASN A N 1
ATOM 805 C CA . ASN A 1 100 ? -5.734 -3.293 -14.328 1.00 95.31 100 ASN A CA 1
ATOM 806 C C . ASN A 1 100 ? -5.907 -4.734 -13.827 1.00 95.31 100 ASN A C 1
ATOM 808 O O . ASN A 1 100 ? -7.021 -5.127 -13.495 1.00 95.31 100 ASN A O 1
ATOM 812 N N . VAL A 1 101 ? -4.824 -5.512 -13.763 1.00 95.06 101 VAL A N 1
ATOM 813 C CA . VAL A 1 101 ? -4.834 -6.879 -13.221 1.00 95.06 101 VAL A CA 1
ATOM 814 C C . VAL A 1 101 ? -4.742 -6.858 -11.695 1.00 95.06 101 VAL A C 1
ATOM 816 O O . VAL A 1 101 ? -5.479 -7.568 -11.015 1.00 95.06 101 VAL A O 1
ATOM 819 N N . TYR A 1 102 ? -3.844 -6.036 -11.151 1.00 94.44 102 TYR A N 1
ATOM 820 C CA . TYR A 1 102 ? -3.494 -6.060 -9.732 1.00 94.44 102 TYR A CA 1
ATOM 821 C C . TYR A 1 102 ? -4.342 -5.130 -8.851 1.00 94.44 102 TYR A C 1
ATOM 823 O O . TYR A 1 102 ? -4.358 -5.305 -7.634 1.00 94.44 102 TYR A O 1
ATOM 831 N N . ASN A 1 103 ? -5.090 -4.170 -9.410 1.00 94.00 103 ASN A N 1
ATOM 832 C CA . ASN A 1 103 ? -5.908 -3.236 -8.618 1.00 94.00 103 ASN A CA 1
ATOM 833 C C . ASN A 1 103 ? -7.030 -3.911 -7.802 1.00 94.00 103 ASN A C 1
ATOM 835 O O . ASN A 1 103 ? -7.557 -3.293 -6.873 1.00 94.00 103 ASN A O 1
ATOM 839 N N . LEU A 1 104 ? -7.351 -5.171 -8.122 1.00 94.38 104 LEU A N 1
ATOM 840 C CA . LEU A 1 104 ? -8.312 -6.015 -7.415 1.00 94.38 104 LEU A CA 1
ATOM 841 C C . LEU A 1 104 ? -7.800 -6.471 -6.042 1.00 94.38 104 LEU A C 1
ATOM 843 O O . LEU A 1 104 ? -8.602 -6.862 -5.194 1.00 94.38 104 LEU A O 1
ATOM 847 N N . ALA A 1 105 ? -6.485 -6.419 -5.805 1.00 94.31 105 ALA A N 1
ATOM 848 C CA . ALA A 1 105 ? -5.912 -6.717 -4.501 1.00 94.31 105 ALA A CA 1
ATOM 849 C C . ALA A 1 105 ? -6.464 -5.745 -3.448 1.00 94.31 105 ALA A C 1
ATOM 851 O O . ALA A 1 105 ? -6.439 -4.524 -3.627 1.00 94.31 105 ALA A O 1
ATOM 852 N N . THR A 1 106 ? -6.954 -6.290 -2.336 1.00 92.81 106 THR A N 1
ATOM 853 C CA . THR A 1 106 ? -7.586 -5.512 -1.261 1.00 92.81 106 THR A CA 1
ATOM 854 C C . THR A 1 106 ? -6.601 -5.015 -0.210 1.00 92.81 106 THR A C 1
ATOM 856 O O . THR A 1 106 ? -6.954 -4.120 0.549 1.00 92.81 106 THR A O 1
ATOM 859 N N . THR A 1 107 ? -5.379 -5.554 -0.184 1.00 94.69 107 THR A N 1
ATOM 860 C CA . THR A 1 107 ? -4.317 -5.173 0.762 1.00 94.69 107 THR A CA 1
ATOM 861 C C . THR A 1 107 ? -2.992 -4.974 0.039 1.00 94.69 107 THR A C 1
ATOM 863 O O . THR A 1 107 ? -2.785 -5.553 -1.032 1.00 94.69 107 THR A O 1
ATOM 866 N N . ALA A 1 108 ? -2.080 -4.185 0.611 1.00 95.31 108 ALA A N 1
ATOM 867 C CA . ALA A 1 108 ? -0.745 -4.004 0.038 1.00 95.31 108 ALA A CA 1
ATOM 868 C C . ALA A 1 108 ? 0.064 -5.313 0.014 1.00 95.31 108 ALA A C 1
ATOM 870 O O . ALA A 1 108 ? 0.808 -5.553 -0.929 1.00 95.31 108 ALA A O 1
ATOM 871 N N . ARG A 1 109 ? -0.129 -6.181 1.012 1.00 94.19 109 ARG A N 1
ATOM 872 C CA . ARG A 1 109 ? 0.506 -7.506 1.108 1.00 94.19 109 ARG A CA 1
ATOM 873 C C . ARG A 1 109 ? 0.121 -8.469 -0.021 1.00 94.19 109 ARG A C 1
ATOM 875 O O . ARG A 1 109 ? 0.865 -9.400 -0.304 1.00 94.19 109 ARG A O 1
ATOM 882 N N . ALA A 1 110 ? -1.058 -8.296 -0.617 1.00 93.31 110 ALA A N 1
ATOM 883 C CA . ALA A 1 110 ? -1.560 -9.171 -1.678 1.00 93.31 110 ALA A CA 1
ATOM 884 C C . ALA A 1 110 ? -1.074 -8.780 -3.090 1.00 93.31 110 ALA A C 1
ATOM 886 O O . ALA A 1 110 ? -1.447 -9.451 -4.053 1.00 93.31 110 ALA A O 1
ATOM 887 N N . LEU A 1 111 ? -0.295 -7.698 -3.209 1.00 90.94 111 LEU A N 1
ATOM 888 C CA . LEU A 1 111 ? 0.357 -7.245 -4.443 1.00 90.94 111 LEU A CA 1
ATOM 889 C C . LEU A 1 111 ? 1.746 -7.870 -4.603 1.00 90.94 111 LEU A C 1
ATOM 891 O O . LEU A 1 111 ? 2.073 -8.241 -5.752 1.00 90.94 111 LEU A O 1
#

Foldseek 3Di:
DDDDDDDDPDPPPDDPDPDPPVPPDDAQAADPPPPCVVSVVSLLVVCVVVVLNVQLPDDQDDDDPPDPPPVVVVVNVVVQVSQVVSLVRVLRNYDPVVSVVCVPDSGNNSD

Radius of gyration: 21.63 Å; chains: 1; bounding box: 68×31×59 Å

pLDDT: mean 81.41, std 19.88, range [35.53, 96.88]

Organism: NCBI:txid2727405

Sequence (111 aa):
MATESANPVTMVFQPRVAQPIAALGERTEKFFGNDFKRWHQKVLFYLTTLNLARFLSEEVPIVSEGETDPQKRAAMDAWGHEDFRCRNYILNGLSDTLYNVYNLATTARAL